Protein AF-A0A9E1QWM6-F1 (afdb_monomer_lite)

Foldseek 3Di:
DQQPAQAAAALVLLLVLCLQLHLQSNLVNLLSQCVSVVVNVVSVVSVVVSVVVVVVLLVCLVPPDPPDDLCCVNHVVSNVVSVVSSVCCPPVGDHPVRQVVDSRYHYHDSVCSVVSSNVNSVVVVVSSVVSSD

Secondary structure (DSSP, 8-state):
----PEEE--HHHHHHHHHHHHHHHHHHHHHHHHHHTT-HHHHHHHHHHHHHHHHHHHHHHHTS-TTS-HHIIIIIHHHHHHHHHHHHHHHHS--HHHHHH-TTEEEPPHHHHHHHHHHHHHHHHHHHHHHH-

Radius of gyration: 15.77 Å; chains: 1; bounding box: 38×26×47 Å

Sequence (133 aa):
MMKACVPIYSPLQIFFGSIFFGPLAMLYFLWKNFQNMQLFTEAKKVLFYGSIFVVVLVTCLKLSPSSISSLIIGLIVPFFYSLAALQISTSMQVTKKDIKANTNWCMQSLWNIIIFGSLFYAPWGFFMLRVIS

Structure (mmCIF, N/CA/C/O backbone):
data_AF-A0A9E1QWM6-F1
#
_entry.id   AF-A0A9E1QWM6-F1
#
loop_
_atom_site.group_PDB
_atom_site.id
_atom_site.type_symbol
_atom_site.label_atom_id
_atom_site.label_alt_id
_atom_site.label_comp_id
_atom_site.label_asym_id
_atom_site.label_entity_id
_atom_site.label_seq_id
_atom_site.pdbx_PDB_ins_code
_atom_site.Cartn_x
_atom_site.Cartn_y
_atom_site.Cartn_z
_atom_site.occupancy
_atom_site.B_iso_or_equiv
_atom_site.auth_seq_id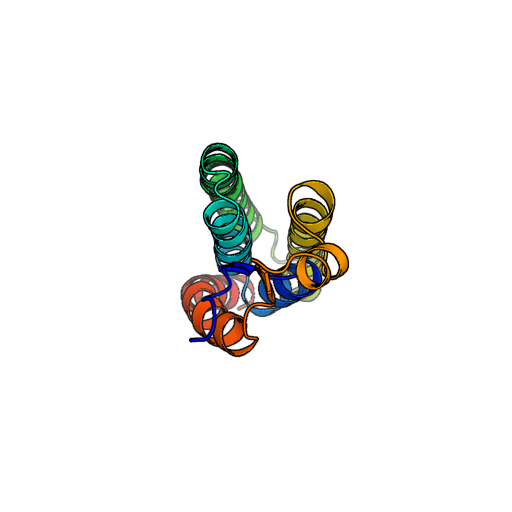
_atom_site.auth_comp_id
_atom_site.auth_asym_id
_atom_site.auth_atom_id
_atom_site.pdbx_PDB_model_num
ATOM 1 N N . MET A 1 1 ? -18.339 -11.237 26.549 1.00 39.06 1 MET A N 1
ATOM 2 C CA . MET A 1 1 ? -18.471 -11.279 25.075 1.00 39.06 1 MET A CA 1
ATOM 3 C C . MET A 1 1 ? -17.576 -10.190 24.501 1.00 39.06 1 MET A C 1
ATOM 5 O O . MET A 1 1 ? -17.831 -9.027 24.781 1.00 39.06 1 MET A O 1
ATOM 9 N N . MET A 1 2 ? -16.483 -10.534 23.810 1.00 47.34 2 MET A N 1
ATOM 10 C CA . MET A 1 2 ? -15.632 -9.517 23.176 1.00 47.34 2 MET A CA 1
ATOM 11 C C . MET A 1 2 ? -16.430 -8.873 22.043 1.00 47.34 2 MET A C 1
ATOM 13 O O . MET A 1 2 ? -16.849 -9.568 21.120 1.00 47.34 2 MET A O 1
ATOM 17 N N . LYS A 1 3 ? -16.681 -7.565 22.129 1.00 49.97 3 LYS A N 1
ATOM 18 C CA . LYS A 1 3 ? -17.262 -6.800 21.023 1.00 49.97 3 LYS A CA 1
ATOM 19 C C . LYS A 1 3 ? -16.297 -6.955 19.844 1.00 49.97 3 LYS A C 1
ATOM 21 O O . LYS A 1 3 ? -15.137 -6.565 19.968 1.00 49.97 3 LYS A O 1
ATOM 26 N N . ALA A 1 4 ? -16.728 -7.599 18.761 1.00 73.62 4 ALA A N 1
ATOM 27 C CA . ALA A 1 4 ? -15.880 -7.790 17.591 1.00 73.62 4 ALA A CA 1
ATOM 28 C C . ALA A 1 4 ? -15.548 -6.408 17.012 1.00 73.62 4 ALA A C 1
ATOM 30 O O . ALA A 1 4 ? -16.411 -5.732 16.456 1.00 73.62 4 ALA A O 1
ATOM 31 N N . CYS A 1 5 ? -14.318 -5.953 17.235 1.00 88.00 5 CYS A N 1
ATOM 32 C CA . CYS A 1 5 ? -13.821 -4.699 16.697 1.00 88.00 5 CYS A CA 1
ATOM 33 C C . CYS A 1 5 ? -13.595 -4.847 15.189 1.00 88.00 5 CYS A C 1
ATOM 35 O O . CYS A 1 5 ? -13.203 -5.909 14.701 1.00 88.00 5 CYS A O 1
ATOM 37 N N . VAL A 1 6 ? -13.836 -3.778 14.436 1.00 93.38 6 VAL A N 1
ATOM 38 C CA . VAL A 1 6 ? -13.580 -3.766 12.998 1.00 93.38 6 VAL A CA 1
ATOM 39 C C . VAL A 1 6 ? -12.072 -3.586 12.773 1.00 93.38 6 VAL A C 1
ATOM 41 O O . VAL A 1 6 ? -11.503 -2.596 13.246 1.00 93.38 6 VAL A O 1
ATOM 44 N N . PRO A 1 7 ? -11.399 -4.514 12.068 1.00 94.44 7 PRO A N 1
ATOM 45 C CA . PRO A 1 7 ? -9.957 -4.445 11.882 1.00 94.44 7 PRO A CA 1
ATOM 46 C C . PRO A 1 7 ? -9.583 -3.388 10.840 1.00 94.44 7 PRO A C 1
ATOM 48 O O . PRO A 1 7 ? -10.112 -3.391 9.734 1.00 94.44 7 PRO A O 1
ATOM 51 N N . ILE A 1 8 ? -8.626 -2.521 11.148 1.00 96.19 8 ILE A N 1
ATOM 52 C CA . ILE A 1 8 ? -8.155 -1.458 10.257 1.00 96.19 8 ILE A CA 1
ATOM 53 C C . ILE A 1 8 ? -6.629 -1.503 10.166 1.00 96.19 8 ILE A C 1
ATOM 55 O O . ILE A 1 8 ? -5.931 -1.607 11.178 1.00 96.19 8 ILE A O 1
ATOM 59 N N . TYR A 1 9 ? -6.094 -1.430 8.951 1.00 96.88 9 TYR A N 1
ATOM 60 C CA . TYR A 1 9 ? -4.662 -1.286 8.729 1.00 96.88 9 TYR A CA 1
ATOM 61 C C . TYR A 1 9 ? -4.235 0.142 9.073 1.00 96.88 9 TYR A C 1
ATOM 63 O O . TYR A 1 9 ? -4.810 1.111 8.585 1.00 96.88 9 TYR A O 1
ATOM 71 N N . SER A 1 10 ? -3.203 0.289 9.899 1.00 96.81 10 SER A N 1
ATOM 72 C CA . SER A 1 10 ? -2.595 1.601 10.138 1.00 96.81 10 SER A CA 1
ATOM 73 C C . SER A 1 10 ? -1.840 2.106 8.896 1.00 96.81 10 SER A C 1
ATOM 75 O O . SER A 1 10 ? -1.393 1.290 8.083 1.00 96.81 10 SER A O 1
ATOM 77 N N . PRO A 1 11 ? -1.575 3.420 8.784 1.00 97.44 11 PRO A N 1
ATOM 78 C CA . PRO A 1 11 ? -0.852 3.967 7.636 1.00 97.44 11 PRO A CA 1
ATOM 79 C C . PRO A 1 11 ? 0.531 3.340 7.417 1.00 97.44 11 PRO A C 1
ATOM 81 O O . PRO A 1 11 ? 0.909 3.041 6.288 1.00 97.44 11 PRO A O 1
ATOM 84 N N . LEU A 1 12 ? 1.263 3.041 8.496 1.00 97.00 12 LEU A N 1
ATOM 85 C CA . LEU A 1 12 ? 2.556 2.356 8.396 1.00 97.00 12 LEU A CA 1
ATOM 86 C C . LEU A 1 12 ? 2.414 0.889 7.966 1.00 97.00 12 LEU A C 1
ATOM 88 O O . LEU A 1 12 ? 3.266 0.386 7.244 1.00 97.00 12 LEU A O 1
ATOM 92 N N . GLN A 1 13 ? 1.340 0.202 8.366 1.00 96.94 13 GLN A N 1
ATOM 93 C CA . GLN A 1 13 ? 1.061 -1.153 7.877 1.00 96.94 13 GLN A CA 1
ATOM 94 C C . GLN A 1 13 ? 0.765 -1.160 6.378 1.00 96.94 13 GLN A C 1
ATOM 96 O O . GLN A 1 13 ? 1.215 -2.066 5.686 1.00 96.94 13 GLN A O 1
ATOM 101 N N . ILE A 1 14 ? 0.055 -0.149 5.874 1.00 97.88 14 ILE A N 1
ATOM 102 C CA . ILE A 1 14 ? -0.188 0.015 4.437 1.00 97.88 14 ILE A CA 1
ATOM 103 C C . ILE A 1 14 ? 1.116 0.343 3.714 1.00 97.88 14 ILE A C 1
ATOM 105 O O . ILE A 1 14 ? 1.411 -0.291 2.707 1.00 97.88 14 ILE A O 1
ATOM 109 N N . PHE A 1 15 ? 1.924 1.265 4.240 1.00 97.88 15 PHE A N 1
ATOM 110 C CA . PHE A 1 15 ? 3.222 1.620 3.663 1.00 97.88 15 PHE A CA 1
ATOM 111 C C . PHE A 1 15 ? 4.149 0.405 3.539 1.00 97.88 15 PHE A C 1
ATOM 113 O O . PHE A 1 15 ? 4.561 0.049 2.437 1.00 97.88 15 PHE A O 1
ATOM 120 N N . PHE A 1 16 ? 4.427 -0.279 4.655 1.00 97.06 16 PHE A N 1
ATOM 121 C CA . PHE A 1 16 ? 5.304 -1.450 4.647 1.00 97.06 16 PHE A CA 1
ATOM 122 C C . PHE A 1 16 ? 4.666 -2.641 3.920 1.00 97.06 16 PHE A C 1
ATOM 124 O O . PHE A 1 16 ? 5.348 -3.390 3.231 1.00 97.06 16 PHE A O 1
ATOM 131 N N . GLY A 1 17 ? 3.347 -2.806 3.994 1.00 96.88 17 GLY A N 1
ATOM 132 C CA . GLY A 1 17 ? 2.651 -3.806 3.193 1.00 96.88 17 GLY A CA 1
ATOM 133 C C . GLY A 1 17 ? 2.841 -3.573 1.690 1.00 96.88 17 GLY A C 1
ATOM 134 O O . GLY A 1 17 ? 3.097 -4.511 0.947 1.00 96.88 17 GLY A O 1
ATOM 135 N N . SER A 1 18 ? 2.778 -2.320 1.244 1.00 97.12 18 SER A N 1
ATOM 136 C CA . SER A 1 18 ? 2.933 -1.949 -0.167 1.00 97.12 18 SER A CA 1
ATOM 137 C C . SER A 1 18 ? 4.373 -2.126 -0.652 1.00 97.12 18 SER A C 1
ATOM 139 O O . SER A 1 18 ? 4.597 -2.660 -1.741 1.00 97.12 18 SER A O 1
ATOM 141 N N . ILE A 1 19 ? 5.359 -1.725 0.158 1.00 95.50 19 ILE A N 1
ATOM 142 C CA . ILE A 1 19 ? 6.766 -1.762 -0.261 1.00 95.5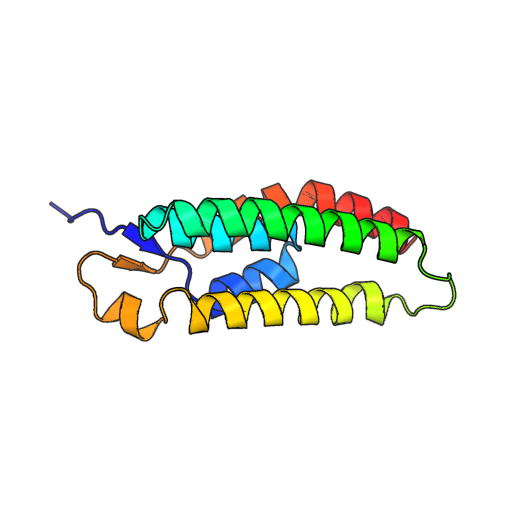0 19 ILE A CA 1
ATOM 143 C C . ILE A 1 19 ? 7.263 -3.199 -0.429 1.00 95.50 19 ILE A C 1
ATOM 145 O O . ILE A 1 19 ? 7.943 -3.495 -1.406 1.00 95.50 19 ILE A O 1
ATOM 149 N N . PHE A 1 20 ? 6.870 -4.105 0.472 1.00 94.81 20 PHE A N 1
ATOM 150 C CA . PHE A 1 20 ? 7.317 -5.498 0.442 1.00 94.81 20 PHE A CA 1
ATOM 151 C C . PHE A 1 20 ? 6.463 -6.391 -0.462 1.00 94.81 20 PHE A C 1
ATOM 153 O O . PHE A 1 20 ? 6.995 -7.322 -1.057 1.00 94.81 20 PHE A O 1
ATOM 160 N N . PHE A 1 21 ? 5.159 -6.118 -0.584 1.00 96.38 21 PHE A N 1
ATOM 161 C CA . PHE A 1 21 ? 4.227 -7.008 -1.288 1.00 96.38 21 PHE A CA 1
ATOM 162 C C . PHE A 1 21 ? 3.649 -6.433 -2.586 1.00 96.38 21 PHE A C 1
ATOM 164 O O . PHE A 1 21 ? 2.805 -7.060 -3.230 1.00 96.38 21 PHE A O 1
ATOM 171 N N . GLY A 1 22 ? 4.140 -5.281 -3.034 1.00 96.00 22 GLY A N 1
ATOM 172 C CA . GLY A 1 22 ? 3.815 -4.750 -4.350 1.00 96.00 22 GLY A CA 1
ATOM 173 C C . GLY A 1 22 ? 2.546 -3.890 -4.396 1.00 96.00 22 GLY A C 1
ATOM 174 O O . GLY A 1 22 ? 1.798 -3.760 -3.420 1.00 96.00 22 GLY A O 1
ATOM 175 N N . PRO A 1 23 ? 2.256 -3.312 -5.572 1.00 97.06 23 PRO A N 1
ATOM 176 C CA . PRO A 1 23 ? 1.151 -2.383 -5.755 1.00 97.06 23 PRO A CA 1
ATOM 177 C C . PRO A 1 23 ? -0.222 -3.076 -5.743 1.00 97.06 23 PRO A C 1
ATOM 179 O O . PRO A 1 23 ? -1.224 -2.433 -5.460 1.00 97.06 23 PRO A O 1
ATOM 182 N N . LEU A 1 24 ? -0.309 -4.389 -5.981 1.00 97.31 24 LEU A N 1
ATOM 183 C CA . LEU A 1 24 ? -1.575 -5.122 -5.833 1.00 97.31 24 LEU A CA 1
ATOM 184 C C . LEU A 1 24 ? -1.970 -5.276 -4.358 1.00 97.31 24 LEU A C 1
ATOM 186 O O . LEU A 1 24 ? -3.129 -5.057 -4.001 1.00 97.31 24 LEU A O 1
ATOM 190 N N . ALA A 1 25 ? -1.000 -5.572 -3.487 1.00 97.50 25 ALA A N 1
ATOM 191 C CA . ALA A 1 25 ? -1.219 -5.600 -2.045 1.00 97.50 25 ALA A CA 1
ATOM 192 C C . ALA A 1 25 ? -1.600 -4.206 -1.516 1.00 97.50 25 ALA A C 1
ATOM 194 O O . ALA A 1 25 ? -2.531 -4.085 -0.720 1.00 97.50 25 ALA A O 1
ATOM 195 N N . MET A 1 26 ? -0.954 -3.150 -2.028 1.00 98.06 26 MET A N 1
ATOM 196 C CA . MET A 1 26 ? -1.318 -1.753 -1.756 1.00 98.06 26 MET A CA 1
ATOM 197 C C . MET A 1 26 ? -2.808 -1.484 -2.010 1.00 98.06 26 MET A C 1
ATOM 199 O O . MET A 1 26 ? -3.498 -0.972 -1.125 1.00 98.06 26 MET A O 1
ATOM 203 N N . LEU A 1 27 ? -3.320 -1.850 -3.194 1.00 97.88 27 LEU A N 1
ATOM 204 C CA . LEU A 1 27 ? -4.736 -1.661 -3.530 1.00 97.88 27 LEU A CA 1
ATOM 205 C C . LEU A 1 27 ? -5.650 -2.418 -2.581 1.00 97.88 27 LEU A C 1
ATOM 207 O O . LEU A 1 27 ? -6.633 -1.849 -2.110 1.00 97.88 27 LEU A O 1
ATOM 211 N N . TYR A 1 28 ? -5.313 -3.670 -2.271 1.00 98.00 28 TYR A N 1
ATOM 212 C CA . TYR A 1 28 ? -6.087 -4.474 -1.336 1.00 98.00 28 TYR A CA 1
ATOM 213 C C . TYR A 1 28 ? -6.151 -3.829 0.054 1.00 98.00 28 TYR A C 1
ATOM 215 O O . TYR A 1 28 ? -7.244 -3.697 0.604 1.00 98.00 28 TYR A O 1
ATOM 223 N N . PHE A 1 29 ? -5.024 -3.384 0.619 1.00 98.00 29 PHE A N 1
ATOM 224 C CA . PHE A 1 29 ? -5.014 -2.791 1.959 1.00 98.00 29 PHE A CA 1
ATOM 225 C C . PHE A 1 29 ? -5.780 -1.463 2.010 1.00 98.00 29 PHE A C 1
ATOM 227 O O . PHE A 1 29 ? -6.578 -1.252 2.926 1.00 98.00 29 PHE A O 1
ATOM 234 N N . LEU A 1 30 ? -5.603 -0.598 1.003 1.00 98.19 30 LEU A N 1
ATOM 235 C CA . LEU A 1 30 ? -6.349 0.658 0.897 1.00 98.19 30 LEU A CA 1
ATOM 236 C C . LEU A 1 30 ? -7.853 0.404 0.742 1.00 98.19 30 LEU A C 1
ATOM 238 O O . LEU A 1 30 ? -8.653 0.972 1.487 1.00 98.19 30 LEU A O 1
ATOM 242 N N . TRP A 1 31 ? -8.242 -0.481 -0.179 1.00 98.38 31 TRP A N 1
ATOM 243 C CA . TRP A 1 31 ? -9.636 -0.867 -0.392 1.00 98.38 31 TRP A CA 1
ATOM 244 C C . TRP A 1 31 ? -10.256 -1.454 0.876 1.00 98.38 31 TRP A C 1
ATOM 246 O O . TRP A 1 31 ? -11.355 -1.055 1.264 1.00 98.38 31 TRP A O 1
ATOM 256 N N . LYS A 1 32 ? -9.549 -2.367 1.551 1.00 97.56 32 LYS A N 1
ATOM 257 C CA . LYS A 1 32 ? -10.058 -3.051 2.740 1.00 97.56 32 LYS A CA 1
ATOM 258 C C . LYS A 1 32 ? -10.308 -2.077 3.887 1.00 97.56 32 LYS A C 1
ATOM 260 O O . LYS A 1 32 ? -11.313 -2.219 4.579 1.00 97.56 32 LYS A O 1
ATOM 265 N N . ASN A 1 33 ? -9.456 -1.066 4.047 1.00 97.44 33 ASN A N 1
ATOM 266 C CA . ASN A 1 33 ? -9.695 0.015 4.999 1.00 97.44 33 ASN A CA 1
ATOM 267 C C . ASN A 1 33 ? -10.969 0.796 4.671 1.00 97.44 33 ASN A C 1
ATOM 269 O O . ASN A 1 33 ? -11.835 0.904 5.533 1.00 97.44 33 ASN A O 1
ATOM 273 N N . PHE A 1 34 ? -11.139 1.272 3.433 1.00 97.69 34 PHE A N 1
ATOM 274 C CA . PHE A 1 34 ? -12.356 2.000 3.049 1.00 97.69 34 PHE A CA 1
ATOM 275 C C . PHE A 1 34 ? -13.626 1.153 3.210 1.00 97.69 34 PHE A C 1
ATOM 277 O O . PHE A 1 34 ? -14.638 1.658 3.691 1.00 97.69 34 PHE A O 1
ATOM 284 N N . GLN A 1 35 ? -13.569 -0.142 2.884 1.00 97.25 35 GLN A N 1
ATOM 285 C CA . GLN A 1 35 ? -14.666 -1.086 3.128 1.00 97.25 35 GLN A CA 1
ATOM 286 C C . GLN A 1 35 ? -15.018 -1.188 4.612 1.00 97.25 35 GLN A C 1
ATOM 288 O O . GLN A 1 35 ? -16.182 -1.088 4.991 1.00 97.25 35 GLN A O 1
ATOM 293 N N . ASN A 1 36 ? -14.009 -1.359 5.460 1.00 95.62 36 ASN A N 1
ATOM 294 C CA . ASN A 1 36 ? -14.192 -1.510 6.897 1.00 95.62 36 ASN A CA 1
ATOM 295 C C . ASN A 1 36 ? -14.632 -0.193 7.571 1.00 95.62 36 ASN A C 1
ATOM 297 O O . ASN A 1 36 ? -15.315 -0.220 8.590 1.00 95.62 36 ASN A O 1
ATOM 301 N N . MET A 1 37 ? -14.315 0.954 6.967 1.00 94.50 37 MET A N 1
ATOM 302 C CA . MET A 1 37 ? -14.842 2.274 7.335 1.00 94.50 37 MET A CA 1
ATOM 303 C C . MET A 1 37 ? -16.243 2.554 6.759 1.00 94.50 37 MET A C 1
ATOM 305 O O . MET A 1 37 ? -16.773 3.638 6.976 1.00 94.50 37 MET A O 1
ATOM 309 N N . GLN A 1 38 ? -16.837 1.610 6.017 1.00 95.69 38 GLN A N 1
ATOM 310 C CA . GLN A 1 38 ? -18.122 1.758 5.316 1.00 95.69 38 GLN A CA 1
ATOM 311 C C . GLN A 1 38 ? -18.150 2.899 4.278 1.00 95.69 38 GLN A C 1
ATOM 313 O O . GLN A 1 38 ? -19.208 3.362 3.856 1.00 95.69 38 GLN A O 1
ATOM 318 N N . LEU A 1 39 ? -16.979 3.322 3.794 1.00 96.81 39 LEU A N 1
ATOM 319 C CA . LEU A 1 39 ? -16.811 4.324 2.741 1.00 96.81 39 LEU A CA 1
ATOM 320 C C . LEU A 1 39 ? -16.765 3.646 1.365 1.00 96.81 39 LEU A C 1
ATOM 322 O O . LEU A 1 39 ? -15.750 3.643 0.666 1.00 96.81 39 LEU A O 1
ATOM 326 N N . PHE A 1 40 ? -17.881 3.034 0.968 1.00 96.88 40 PHE A N 1
ATOM 327 C CA . PHE A 1 40 ? -17.943 2.165 -0.214 1.00 96.88 40 PHE A CA 1
ATOM 328 C C . PHE A 1 40 ? -17.649 2.882 -1.538 1.00 96.88 40 PHE A C 1
ATOM 330 O O . PHE A 1 40 ? -17.073 2.281 -2.447 1.00 96.88 40 PHE A O 1
ATOM 337 N N . THR A 1 41 ? -18.014 4.160 -1.657 1.00 97.44 41 THR A N 1
ATOM 338 C CA . THR A 1 41 ? -17.711 4.974 -2.844 1.00 97.44 41 THR A CA 1
ATOM 339 C C . THR A 1 41 ? -16.205 5.158 -3.015 1.00 97.44 41 THR A C 1
ATOM 341 O O . THR A 1 41 ? -15.675 4.920 -4.099 1.00 97.44 41 THR A O 1
ATOM 344 N N . GLU A 1 42 ? -15.497 5.492 -1.935 1.00 97.31 42 GLU A N 1
ATOM 345 C CA . GLU A 1 42 ? -14.038 5.643 -1.950 1.00 97.31 42 GLU A CA 1
ATOM 346 C C . GLU A 1 42 ? -13.337 4.297 -2.160 1.00 97.31 42 GLU A C 1
ATOM 348 O O . GLU A 1 42 ? -12.376 4.208 -2.924 1.00 97.31 42 GLU A O 1
ATOM 353 N N . ALA A 1 43 ? -13.882 3.212 -1.598 1.00 97.50 43 ALA A N 1
ATOM 354 C CA . ALA A 1 43 ? -13.384 1.863 -1.855 1.00 97.50 43 ALA A CA 1
ATOM 355 C C . ALA A 1 43 ? -13.422 1.508 -3.356 1.00 97.50 43 ALA A C 1
ATOM 357 O O . ALA A 1 43 ? -12.460 0.947 -3.882 1.00 97.50 43 ALA A O 1
ATOM 358 N N . LYS A 1 44 ? -14.507 1.857 -4.064 1.00 97.69 44 LYS A N 1
ATOM 359 C CA . LYS A 1 44 ? -14.615 1.656 -5.521 1.00 97.69 44 LYS A CA 1
ATOM 360 C C . LYS A 1 44 ? -13.625 2.529 -6.291 1.00 97.69 44 LYS A C 1
ATOM 362 O O . LYS A 1 44 ? -12.990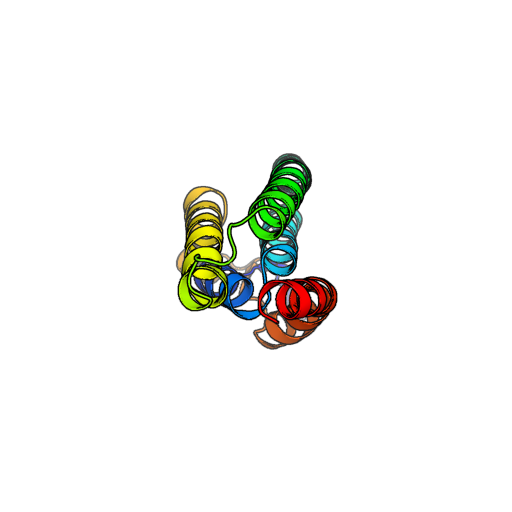 2.033 -7.218 1.00 97.69 44 LYS A O 1
ATOM 367 N N . LYS A 1 45 ? -13.463 3.797 -5.897 1.00 97.25 45 LYS A N 1
ATOM 368 C CA . LYS A 1 45 ? -12.498 4.718 -6.520 1.00 97.25 45 LYS A CA 1
ATOM 369 C C . LYS A 1 45 ? -11.067 4.198 -6.405 1.00 97.25 45 LYS A C 1
ATOM 371 O O . LYS A 1 45 ? -10.364 4.176 -7.409 1.00 97.25 45 LYS A O 1
ATOM 376 N N . VAL A 1 46 ? -10.654 3.723 -5.227 1.00 97.12 46 VAL A N 1
ATOM 377 C CA . VAL A 1 46 ? -9.315 3.139 -5.031 1.00 97.12 46 VAL A CA 1
ATOM 378 C C . VAL A 1 46 ? -9.090 1.943 -5.942 1.00 97.12 46 VAL A C 1
ATOM 380 O O . VAL A 1 46 ? -8.036 1.857 -6.561 1.00 97.12 46 VAL A O 1
ATOM 383 N N . LEU A 1 47 ? -10.063 1.037 -6.065 1.00 97.12 47 LEU A N 1
ATOM 384 C CA . LEU A 1 47 ? -9.923 -0.091 -6.985 1.00 97.12 47 LEU A CA 1
ATOM 385 C C . LEU A 1 47 ? -9.844 0.374 -8.439 1.00 97.12 47 LEU A C 1
ATOM 387 O O . LEU A 1 47 ? -8.993 -0.114 -9.175 1.00 97.12 47 LEU A O 1
ATOM 391 N N . PHE A 1 48 ? -10.685 1.320 -8.853 1.00 97.62 48 PHE A N 1
ATOM 392 C CA . PHE A 1 48 ? -10.723 1.794 -10.235 1.00 97.62 48 PHE A CA 1
ATOM 393 C C . PHE A 1 48 ? -9.445 2.551 -10.624 1.00 97.62 48 PHE A C 1
ATOM 395 O O . PHE A 1 48 ? -8.700 2.103 -11.496 1.00 97.62 48 PHE A O 1
ATOM 402 N N . TYR A 1 49 ? -9.143 3.656 -9.938 1.00 96.94 49 TYR A N 1
ATOM 403 C CA . TYR A 1 49 ? -7.952 4.465 -10.217 1.00 96.94 49 TYR A CA 1
ATOM 404 C C . TYR A 1 49 ? -6.665 3.706 -9.918 1.00 96.94 49 TYR A C 1
ATOM 406 O O . TYR A 1 49 ? -5.688 3.818 -10.653 1.00 96.94 49 TYR A O 1
ATOM 414 N N . GLY A 1 50 ? -6.676 2.889 -8.870 1.00 96.62 50 GLY A N 1
ATOM 415 C CA . GLY A 1 50 ? -5.559 2.035 -8.519 1.00 96.62 50 GLY A CA 1
ATOM 416 C C . GLY A 1 50 ? -5.254 0.975 -9.571 1.00 96.62 50 GLY A C 1
ATOM 417 O O . GLY A 1 50 ? -4.091 0.765 -9.899 1.00 96.62 50 GLY A O 1
ATOM 418 N N . SER A 1 51 ? -6.276 0.339 -10.151 1.00 97.00 51 SER A N 1
ATOM 419 C CA . SER A 1 51 ? -6.072 -0.634 -11.233 1.00 97.00 51 SER A CA 1
ATOM 420 C C . SER A 1 51 ? -5.505 0.034 -12.483 1.00 97.00 51 SER A C 1
ATOM 422 O O . SER A 1 51 ? -4.562 -0.487 -13.073 1.00 97.00 51 SER A O 1
ATOM 424 N N . ILE A 1 52 ? -6.016 1.218 -12.849 1.00 98.12 52 ILE A N 1
ATOM 425 C CA . ILE A 1 52 ? -5.457 2.026 -13.945 1.00 98.12 52 ILE A CA 1
ATOM 426 C C . ILE A 1 52 ? -3.986 2.347 -13.666 1.00 98.12 52 ILE A C 1
ATOM 428 O O . ILE A 1 52 ? -3.137 2.120 -14.525 1.00 98.12 52 ILE A O 1
ATOM 432 N N . PHE A 1 53 ? -3.668 2.803 -12.452 1.00 97.38 53 PHE A N 1
ATOM 433 C CA . PHE A 1 53 ? -2.295 3.062 -12.028 1.00 97.38 53 PHE A CA 1
ATOM 434 C C . PHE A 1 53 ? -1.398 1.824 -12.175 1.00 97.38 53 PHE A C 1
ATOM 436 O O . PHE A 1 53 ? -0.313 1.936 -12.736 1.00 97.38 53 PHE A O 1
ATOM 443 N N . VAL A 1 54 ? -1.844 0.643 -11.733 1.00 96.75 54 VAL A N 1
ATOM 444 C CA . VAL A 1 54 ? -1.067 -0.603 -11.856 1.00 96.75 54 VAL A CA 1
ATOM 445 C C . VAL A 1 54 ? -0.815 -0.965 -13.320 1.00 96.75 54 VAL A C 1
ATOM 447 O O . VAL A 1 54 ? 0.305 -1.333 -13.666 1.00 96.75 54 VAL A O 1
ATOM 450 N N . VAL A 1 55 ? -1.815 -0.832 -14.196 1.00 96.69 55 VAL A N 1
ATOM 451 C CA . VAL A 1 55 ? -1.659 -1.099 -15.637 1.00 96.69 55 VAL A CA 1
ATOM 452 C C . VAL A 1 55 ? -0.652 -0.138 -16.269 1.00 96.69 55 VAL A C 1
ATOM 454 O O . VAL A 1 55 ? 0.236 -0.575 -17.007 1.00 96.69 55 VAL A O 1
ATOM 457 N N . VAL A 1 56 ? -0.749 1.155 -15.952 1.00 97.38 56 VAL A N 1
ATOM 458 C CA . VAL A 1 56 ? 0.205 2.170 -16.420 1.00 97.38 56 VAL A CA 1
ATOM 459 C C . VAL A 1 56 ? 1.606 1.856 -15.902 1.00 97.38 56 VAL A C 1
ATOM 461 O O . VAL A 1 56 ? 2.543 1.817 -16.690 1.00 97.38 56 VAL A O 1
ATOM 464 N N . LEU A 1 57 ? 1.749 1.545 -14.612 1.00 95.38 57 LEU A N 1
ATOM 465 C CA . LEU A 1 57 ? 3.025 1.191 -13.994 1.00 95.38 57 LEU A CA 1
ATOM 466 C C . LEU A 1 57 ? 3.678 -0.011 -14.687 1.00 95.38 57 LEU A C 1
ATOM 468 O O . LEU A 1 57 ? 4.840 0.061 -15.075 1.00 95.38 57 LEU A O 1
ATOM 472 N N . VAL A 1 58 ? 2.929 -1.096 -14.888 1.00 94.38 58 VAL A N 1
ATOM 473 C CA . VAL A 1 58 ? 3.405 -2.298 -15.591 1.00 94.38 58 VAL A CA 1
ATOM 474 C C . VAL A 1 58 ? 3.839 -1.968 -17.019 1.00 94.38 58 VAL A C 1
ATOM 476 O O . VAL A 1 58 ? 4.878 -2.447 -17.472 1.00 94.38 58 VAL A O 1
ATOM 479 N N . THR A 1 59 ? 3.070 -1.138 -17.724 1.00 94.75 59 THR A N 1
ATOM 480 C CA . THR A 1 59 ? 3.386 -0.716 -19.095 1.00 94.75 59 THR A CA 1
ATOM 481 C C . THR A 1 59 ? 4.672 0.107 -19.132 1.00 94.75 59 THR A C 1
ATOM 483 O O . THR A 1 59 ? 5.566 -0.200 -19.918 1.00 94.75 59 THR A O 1
ATOM 486 N N . CYS A 1 60 ? 4.813 1.084 -18.234 1.00 93.50 60 CYS A N 1
ATOM 487 C CA . CYS A 1 60 ? 6.022 1.893 -18.101 1.00 93.50 60 CYS A CA 1
ATOM 488 C C . CYS A 1 60 ? 7.252 1.037 -17.790 1.00 93.50 60 CYS A C 1
ATOM 490 O O . CYS A 1 60 ? 8.300 1.257 -18.382 1.00 93.50 60 CYS A O 1
ATOM 492 N N . LEU A 1 61 ? 7.127 0.042 -16.906 1.00 92.06 61 LEU A N 1
ATOM 493 C CA . LEU A 1 61 ? 8.229 -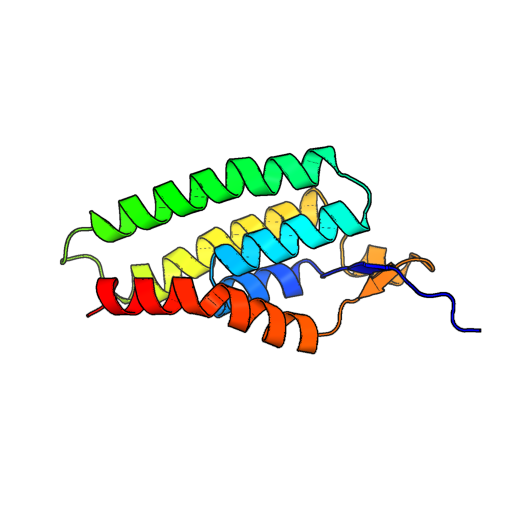0.859 -16.562 1.00 92.06 61 LEU A CA 1
ATOM 494 C C . LEU A 1 61 ? 8.636 -1.758 -17.740 1.00 92.06 61 LEU A C 1
ATOM 496 O O . LEU A 1 61 ? 9.825 -1.936 -17.983 1.00 92.06 61 LEU A O 1
ATOM 500 N N . LYS A 1 62 ? 7.679 -2.277 -18.519 1.00 91.25 62 LYS A N 1
ATOM 501 C CA . LYS A 1 62 ? 7.979 -3.084 -19.718 1.00 91.25 62 LYS A CA 1
ATOM 502 C C . LYS A 1 62 ? 8.642 -2.293 -20.842 1.00 91.25 62 LYS A C 1
ATOM 504 O O . LYS A 1 62 ? 9.444 -2.851 -21.578 1.00 91.25 62 LYS A O 1
ATOM 509 N N . LEU A 1 63 ? 8.261 -1.029 -21.004 1.00 91.69 63 LEU A N 1
ATOM 510 C CA . LEU A 1 63 ? 8.815 -0.134 -22.024 1.00 91.69 63 LEU A CA 1
ATOM 511 C C . LEU A 1 63 ? 10.062 0.610 -21.533 1.00 91.69 63 LEU A C 1
ATOM 513 O O . LEU A 1 63 ? 10.613 1.440 -22.256 1.00 91.69 63 LEU A O 1
ATOM 517 N N . SER A 1 64 ? 10.482 0.348 -20.295 1.00 88.88 64 SER A N 1
ATOM 518 C CA . SER A 1 64 ? 11.622 1.012 -19.690 1.00 88.88 64 SER A CA 1
ATOM 519 C C . SER A 1 64 ? 12.915 0.597 -20.417 1.00 88.88 64 SER A C 1
ATOM 521 O O . SER A 1 64 ? 13.093 -0.587 -20.714 1.00 88.88 64 SER A O 1
ATOM 523 N N . PRO A 1 65 ? 13.807 1.543 -20.767 1.00 86.56 65 PRO A N 1
ATOM 524 C CA . PRO A 1 65 ? 15.075 1.210 -21.405 1.00 86.56 65 PRO A CA 1
ATOM 525 C C . PRO A 1 65 ? 15.923 0.283 -20.531 1.00 86.56 65 PRO A C 1
ATOM 527 O O . PRO A 1 65 ? 15.995 0.467 -19.316 1.00 86.56 65 PRO A O 1
ATOM 530 N N . SER A 1 66 ? 16.662 -0.635 -21.156 1.00 83.12 66 SER A N 1
ATOM 531 C CA . SER A 1 66 ? 17.576 -1.558 -20.462 1.00 83.12 66 SER A CA 1
ATOM 532 C C . SER A 1 66 ? 18.726 -0.865 -19.716 1.00 83.12 66 SER A C 1
ATOM 534 O O . SER A 1 66 ? 19.406 -1.495 -18.913 1.00 83.12 66 SER A O 1
ATOM 536 N N . SER A 1 67 ? 18.949 0.431 -19.954 1.00 86.56 67 SER A N 1
ATOM 537 C CA . SER A 1 67 ? 19.924 1.251 -19.229 1.00 86.56 67 SER A CA 1
ATOM 538 C C . SER A 1 67 ? 19.451 1.693 -17.841 1.00 86.56 67 SER A C 1
ATOM 540 O O . SER A 1 67 ? 20.256 2.205 -17.059 1.00 86.56 67 SER A O 1
ATOM 542 N N . ILE A 1 68 ? 18.165 1.528 -17.513 1.00 88.38 68 ILE A N 1
ATOM 543 C CA . ILE A 1 68 ? 17.648 1.873 -16.189 1.00 88.38 68 ILE A CA 1
ATOM 544 C C . ILE A 1 68 ? 18.174 0.876 -15.158 1.00 88.38 68 ILE A C 1
ATOM 546 O O . ILE A 1 68 ? 18.045 -0.336 -15.299 1.00 88.38 68 ILE A O 1
ATOM 550 N N . SER A 1 69 ? 18.744 1.411 -14.077 1.00 88.19 69 SER A N 1
ATOM 551 C CA . SER A 1 69 ? 19.261 0.605 -12.975 1.00 88.19 69 SER A CA 1
ATOM 552 C C . SER A 1 69 ? 18.161 -0.251 -12.343 1.00 88.19 69 SER A C 1
ATOM 554 O O . SER A 1 69 ? 17.092 0.251 -11.980 1.00 88.19 69 SER A O 1
ATOM 556 N N . SER A 1 70 ? 18.466 -1.528 -12.107 1.00 87.19 70 SER A N 1
ATOM 557 C CA . SER A 1 70 ? 17.599 -2.456 -11.373 1.00 87.19 70 SER A CA 1
ATOM 558 C C . SER A 1 70 ? 17.261 -1.957 -9.963 1.00 87.19 70 SER A C 1
ATOM 560 O O . SER A 1 70 ? 16.196 -2.280 -9.442 1.00 87.19 70 SER A O 1
ATOM 562 N N . LEU A 1 71 ? 18.100 -1.098 -9.370 1.00 88.31 71 LEU A N 1
ATOM 563 C CA . LEU A 1 71 ? 17.820 -0.422 -8.101 1.00 88.31 71 LEU A CA 1
ATOM 564 C C . LEU A 1 71 ? 16.617 0.525 -8.225 1.00 88.31 71 LEU A C 1
ATOM 566 O O . LEU A 1 71 ? 15.759 0.558 -7.343 1.00 88.31 71 LEU A O 1
ATOM 570 N N . ILE A 1 72 ? 16.501 1.262 -9.334 1.00 89.75 72 ILE A N 1
ATOM 571 C CA . ILE A 1 72 ? 15.374 2.178 -9.560 1.00 89.75 72 ILE A CA 1
ATOM 572 C C . ILE A 1 72 ? 14.067 1.382 -9.630 1.00 89.75 72 ILE A C 1
ATOM 574 O O . ILE A 1 72 ? 13.099 1.711 -8.945 1.00 89.75 72 ILE A O 1
ATOM 578 N N . ILE A 1 73 ? 14.061 0.297 -10.401 1.00 89.44 73 ILE A N 1
ATOM 579 C CA . ILE A 1 73 ? 12.885 -0.555 -10.599 1.00 89.44 73 ILE A CA 1
ATOM 580 C C . ILE A 1 73 ? 12.535 -1.336 -9.321 1.00 89.44 73 ILE A C 1
ATOM 582 O O . ILE A 1 73 ? 11.368 -1.410 -8.943 1.00 89.44 73 ILE A O 1
ATOM 586 N N . GLY A 1 74 ? 13.532 -1.899 -8.639 1.00 88.44 74 GLY A N 1
ATOM 587 C CA . GLY A 1 74 ? 13.346 -2.790 -7.492 1.00 88.44 74 GLY A CA 1
ATOM 588 C C . GLY A 1 74 ? 13.165 -2.096 -6.141 1.00 88.44 74 GLY A C 1
ATOM 589 O O . GLY A 1 74 ? 12.639 -2.715 -5.221 1.00 88.44 74 GLY A O 1
ATOM 590 N N . LEU A 1 75 ? 13.572 -0.830 -6.002 1.00 90.31 75 LEU A N 1
ATOM 591 C CA . LEU A 1 75 ? 13.508 -0.103 -4.729 1.00 90.31 75 LEU A CA 1
ATOM 592 C C . LEU A 1 75 ? 12.807 1.248 -4.855 1.00 90.31 75 LEU A C 1
ATOM 594 O O . LEU A 1 75 ? 11.870 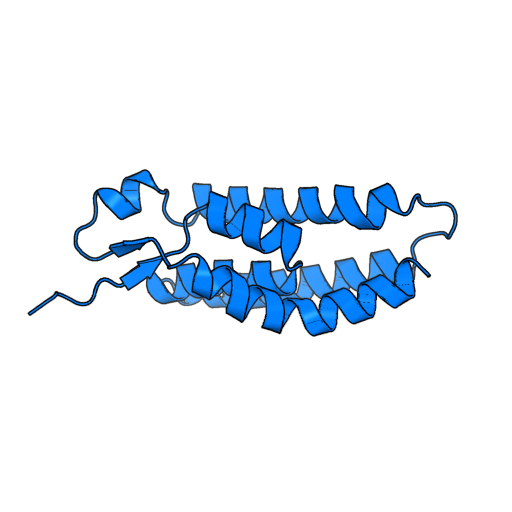1.523 -4.108 1.00 90.31 75 LEU A O 1
ATOM 598 N N . ILE A 1 76 ? 13.243 2.091 -5.793 1.00 93.38 76 ILE A N 1
ATOM 599 C CA . ILE A 1 76 ? 12.757 3.475 -5.885 1.00 93.38 76 ILE A CA 1
ATOM 600 C C . ILE A 1 76 ? 11.285 3.512 -6.298 1.00 93.38 76 ILE A C 1
ATOM 602 O O . ILE A 1 76 ? 10.478 4.183 -5.655 1.00 93.38 76 ILE A O 1
ATOM 606 N N . VAL A 1 77 ? 10.909 2.746 -7.322 1.00 93.81 77 VAL A N 1
ATOM 607 C CA . VAL A 1 77 ? 9.514 2.627 -7.764 1.00 93.81 77 VAL A CA 1
ATOM 608 C C . VAL A 1 77 ? 8.615 2.092 -6.630 1.00 93.81 77 VAL A C 1
ATOM 610 O O . VAL A 1 77 ? 7.624 2.762 -6.314 1.00 93.81 77 VAL A O 1
ATOM 613 N N . PRO A 1 78 ? 8.966 0.978 -5.946 1.00 95.00 78 PRO A N 1
ATOM 614 C CA . PRO A 1 78 ? 8.278 0.523 -4.741 1.00 95.00 78 PRO A CA 1
ATOM 615 C C . PRO A 1 78 ? 8.115 1.547 -3.641 1.00 95.00 78 PRO A C 1
ATOM 617 O O . PRO A 1 78 ? 7.027 1.693 -3.078 1.00 95.00 78 PRO A O 1
ATOM 620 N N . PHE A 1 79 ? 9.178 2.285 -3.356 1.00 96.56 79 PHE A N 1
ATOM 621 C CA . PHE A 1 79 ? 9.162 3.317 -2.341 1.00 96.56 79 PHE A CA 1
ATOM 622 C C . PHE A 1 79 ? 8.146 4.420 -2.667 1.00 96.56 79 PHE A C 1
ATOM 624 O O . PHE A 1 79 ? 7.332 4.768 -1.811 1.00 96.56 79 PHE A O 1
ATOM 631 N N . PHE A 1 80 ? 8.118 4.921 -3.907 1.00 96.81 80 PHE A N 1
ATOM 632 C CA . PHE A 1 80 ? 7.228 6.022 -4.287 1.00 9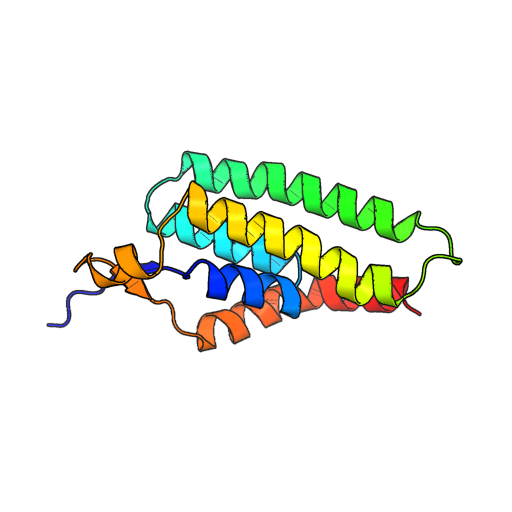6.81 80 PHE A CA 1
ATOM 633 C C . PHE A 1 80 ? 5.747 5.651 -4.280 1.00 96.81 80 PHE A C 1
ATOM 635 O O . PHE A 1 80 ? 4.943 6.403 -3.725 1.00 96.81 80 PHE A O 1
ATOM 642 N N . TYR A 1 81 ? 5.357 4.500 -4.840 1.00 96.62 81 TYR A N 1
ATOM 643 C CA . TYR A 1 81 ? 3.944 4.118 -4.764 1.00 96.62 81 TYR A CA 1
ATOM 644 C C . TYR A 1 81 ? 3.535 3.805 -3.315 1.00 96.62 81 TYR A C 1
ATOM 646 O O . TYR A 1 81 ? 2.402 4.075 -2.919 1.00 96.62 81 TYR A O 1
ATOM 654 N N . SER A 1 82 ? 4.460 3.307 -2.486 1.00 97.88 82 SER A N 1
ATOM 655 C CA . SER A 1 82 ? 4.194 3.066 -1.064 1.00 97.88 82 SER A CA 1
ATOM 656 C C . SER A 1 82 ? 4.017 4.374 -0.300 1.00 97.88 82 SER A C 1
ATOM 658 O O . SER A 1 82 ? 3.128 4.467 0.544 1.00 97.88 82 SER A O 1
ATOM 660 N N . LEU A 1 83 ? 4.799 5.411 -0.621 1.00 97.75 83 LEU A N 1
ATOM 661 C CA . LEU A 1 83 ? 4.595 6.762 -0.095 1.00 97.75 83 LEU A CA 1
ATOM 662 C C . LEU A 1 83 ? 3.230 7.330 -0.491 1.00 97.75 83 LEU A C 1
ATOM 664 O O . LEU A 1 83 ? 2.554 7.916 0.353 1.00 97.75 83 LEU A O 1
ATOM 668 N N . ALA A 1 84 ? 2.788 7.120 -1.733 1.00 97.00 84 ALA A N 1
ATOM 669 C CA . ALA A 1 84 ? 1.442 7.510 -2.145 1.00 97.00 84 ALA A CA 1
ATOM 670 C C . ALA A 1 84 ? 0.372 6.781 -1.311 1.00 97.00 84 ALA A C 1
ATOM 672 O O . ALA A 1 84 ? -0.569 7.408 -0.828 1.00 97.00 84 ALA A O 1
ATOM 673 N N . ALA A 1 85 ? 0.548 5.482 -1.057 1.00 97.56 85 ALA A N 1
ATOM 674 C CA . ALA A 1 85 ? -0.347 4.710 -0.197 1.00 97.56 85 ALA A CA 1
ATOM 675 C C . ALA A 1 85 ? -0.365 5.219 1.252 1.00 97.56 85 ALA A C 1
ATOM 677 O O . ALA A 1 85 ? -1.433 5.318 1.861 1.00 97.56 85 ALA A O 1
ATOM 678 N N . LEU A 1 86 ? 0.805 5.578 1.793 1.00 97.75 86 LEU A N 1
ATOM 679 C CA . LEU A 1 86 ? 0.931 6.200 3.109 1.00 97.75 86 LEU A CA 1
ATOM 680 C C . LEU A 1 86 ? 0.147 7.509 3.157 1.00 97.75 86 LEU A C 1
ATOM 682 O O . LEU A 1 86 ? -0.655 7.684 4.068 1.00 97.75 86 LEU A O 1
ATOM 686 N N . GLN A 1 87 ? 0.334 8.381 2.164 1.00 97.06 87 GLN A N 1
ATOM 687 C CA . GLN A 1 87 ? -0.352 9.667 2.079 1.00 97.06 87 GLN A CA 1
ATOM 688 C C . GLN A 1 87 ? -1.872 9.502 1.973 1.00 97.06 87 GLN A C 1
ATOM 690 O O . GLN A 1 87 ? -2.616 10.213 2.646 1.00 97.06 87 GLN A O 1
ATOM 695 N N . ILE A 1 88 ? -2.358 8.558 1.162 1.00 96.69 88 ILE A N 1
ATOM 696 C CA . ILE A 1 88 ? -3.797 8.268 1.056 1.00 96.69 88 ILE A CA 1
ATOM 697 C C . ILE A 1 88 ? -4.331 7.779 2.404 1.00 96.69 88 ILE A C 1
ATOM 699 O O . ILE A 1 88 ? -5.370 8.241 2.869 1.00 96.69 88 ILE A O 1
ATOM 703 N N . SER A 1 89 ? -3.615 6.869 3.063 1.00 96.81 89 SER A N 1
ATOM 704 C CA . SER A 1 89 ? -4.042 6.327 4.350 1.00 96.81 89 SER A CA 1
ATOM 705 C C . SER A 1 89 ? -4.046 7.377 5.468 1.00 96.81 89 SER A C 1
ATOM 707 O O . SER A 1 89 ? -4.960 7.396 6.288 1.00 96.81 89 SER A O 1
ATOM 709 N N . THR A 1 90 ? -3.071 8.287 5.502 1.00 95.88 90 THR A N 1
ATOM 710 C CA . THR A 1 90 ? -3.018 9.349 6.520 1.00 95.88 90 THR A CA 1
ATOM 711 C C . THR A 1 90 ? -4.043 10.454 6.293 1.00 95.88 90 THR A C 1
ATOM 713 O O . THR A 1 90 ? -4.551 10.993 7.271 1.00 95.88 90 THR A O 1
ATOM 716 N N . SER A 1 91 ? -4.336 10.806 5.038 1.00 94.75 91 SER A N 1
ATOM 717 C CA . SER A 1 91 ? -5.207 11.944 4.701 1.00 94.75 91 SER A CA 1
ATOM 718 C C . SER A 1 91 ? -6.676 11.577 4.499 1.00 94.75 91 SER A C 1
ATOM 720 O O . SER A 1 91 ? -7.547 12.392 4.787 1.00 94.75 91 SER A O 1
ATOM 722 N N . MET A 1 92 ? -6.963 10.369 4.005 1.00 94.56 92 MET A N 1
ATOM 723 C CA . MET A 1 92 ? -8.317 9.955 3.618 1.00 94.56 92 MET A CA 1
ATOM 724 C C . MET A 1 92 ? -8.874 8.805 4.462 1.00 94.56 92 MET A C 1
ATOM 726 O O . MET A 1 92 ? -10.041 8.451 4.301 1.00 94.56 92 MET A O 1
ATOM 730 N N . GLN A 1 93 ? -8.058 8.181 5.318 1.00 94.94 93 GLN A N 1
ATOM 731 C CA . GLN A 1 93 ? -8.486 7.067 6.167 1.00 94.94 93 GLN A CA 1
ATOM 732 C C . GLN A 1 93 ? -8.340 7.428 7.649 1.00 94.94 93 GLN A C 1
ATOM 734 O O . GLN A 1 93 ? -8.832 8.466 8.078 1.00 94.94 93 GLN A O 1
ATOM 739 N N . VAL A 1 94 ? -7.722 6.559 8.452 1.00 91.12 94 VAL A N 1
ATOM 740 C CA . VAL A 1 94 ? -7.577 6.748 9.897 1.00 91.12 94 VAL A CA 1
ATOM 741 C C . VAL A 1 94 ? -6.135 6.549 10.318 1.00 91.12 94 VAL A C 1
ATOM 743 O O . VAL A 1 94 ? -5.423 5.666 9.831 1.00 91.12 94 VAL A O 1
ATOM 746 N N . THR A 1 95 ? -5.693 7.360 11.271 1.00 91.69 95 THR A N 1
ATOM 747 C CA . THR A 1 95 ? -4.353 7.237 11.828 1.00 91.69 95 THR A CA 1
ATOM 748 C C . THR A 1 95 ? -4.306 6.157 12.906 1.00 91.69 95 THR A C 1
ATOM 750 O O . THR A 1 95 ? -5.312 5.738 13.480 1.00 91.69 95 THR A O 1
ATOM 753 N N . LYS A 1 96 ? -3.091 5.731 13.270 1.00 87.62 96 LYS A N 1
ATOM 754 C CA . LYS A 1 96 ? -2.890 4.812 14.402 1.00 87.62 96 LYS A CA 1
ATOM 755 C C . LYS A 1 96 ? -3.445 5.372 15.722 1.00 87.62 96 LYS A C 1
ATOM 757 O O . LYS A 1 96 ? -3.801 4.588 16.598 1.00 87.62 96 LYS A O 1
ATOM 762 N N . LYS A 1 97 ? -3.487 6.701 15.885 1.00 89.12 97 LYS A N 1
ATOM 763 C CA . LYS A 1 97 ? -4.045 7.347 17.082 1.00 89.12 97 LYS A CA 1
ATOM 764 C C . LYS A 1 97 ? -5.568 7.209 17.103 1.00 89.12 97 LYS A C 1
ATOM 766 O O . LYS A 1 97 ? -6.108 6.800 18.124 1.00 89.12 97 LYS A O 1
ATOM 771 N N . ASP A 1 98 ? -6.219 7.416 15.962 1.00 89.31 98 ASP A N 1
ATOM 772 C CA . ASP A 1 98 ? -7.679 7.310 15.827 1.00 89.31 98 ASP A CA 1
ATOM 773 C C . ASP A 1 98 ? -8.167 5.876 16.061 1.00 89.31 98 ASP A C 1
ATOM 775 O O . ASP A 1 98 ? -9.149 5.659 16.768 1.00 89.31 98 ASP A O 1
ATOM 779 N N . ILE A 1 99 ? -7.427 4.879 15.555 1.00 88.69 99 ILE A N 1
ATOM 780 C CA . ILE A 1 99 ? -7.722 3.455 15.797 1.00 88.69 99 ILE A CA 1
ATOM 781 C C . ILE A 1 99 ? -7.682 3.127 17.296 1.00 88.69 99 ILE A C 1
ATOM 783 O O . ILE A 1 99 ? -8.495 2.345 17.769 1.00 88.69 99 ILE A O 1
ATOM 787 N N . LYS A 1 100 ? -6.746 3.712 18.055 1.00 88.38 100 LYS A N 1
ATOM 788 C CA . LYS A 1 100 ? -6.636 3.480 19.506 1.00 88.38 100 LYS A CA 1
ATOM 789 C C . LYS A 1 100 ? -7.708 4.212 20.312 1.00 88.38 100 LYS A C 1
ATOM 791 O O . LYS A 1 100 ? -8.071 3.741 21.383 1.00 88.38 100 LYS A O 1
ATOM 796 N N . ALA A 1 101 ? -8.159 5.366 19.830 1.00 89.56 101 ALA A N 1
ATOM 797 C CA . ALA A 1 101 ? -9.177 6.167 20.498 1.00 89.56 101 ALA A CA 1
ATOM 798 C C . ALA A 1 101 ? -10.595 5.607 20.290 1.00 89.56 101 ALA A C 1
ATOM 800 O O . ALA A 1 101 ? -11.468 5.813 21.131 1.00 89.56 101 ALA A O 1
ATOM 801 N N . ASN A 1 102 ? -10.836 4.894 19.186 1.00 85.75 102 ASN A N 1
ATOM 802 C CA . ASN A 1 102 ? -12.148 4.355 18.847 1.00 85.75 102 ASN A CA 1
ATOM 803 C C . ASN A 1 102 ? -12.349 2.935 19.401 1.00 85.75 102 ASN A C 1
ATOM 805 O O . ASN A 1 102 ? -11.664 1.997 19.007 1.00 85.75 102 ASN A O 1
ATOM 809 N N . THR A 1 103 ? -13.359 2.749 20.253 1.00 83.25 103 THR A N 1
ATOM 810 C CA . THR A 1 103 ? -13.693 1.446 20.858 1.00 83.25 103 THR A CA 1
ATOM 811 C C . THR A 1 103 ? -14.256 0.420 19.870 1.00 83.25 103 THR A C 1
ATOM 813 O O . THR A 1 103 ? -14.307 -0.768 20.184 1.00 83.25 103 THR A O 1
ATOM 816 N N . ASN A 1 104 ? -14.678 0.851 18.677 1.00 88.38 104 ASN A N 1
ATOM 817 C CA . ASN A 1 104 ? -15.213 -0.028 17.638 1.00 88.38 104 ASN A CA 1
ATOM 818 C C . ASN A 1 104 ? -14.147 -0.488 16.630 1.00 88.38 104 ASN A C 1
ATOM 820 O O . ASN A 1 104 ? -14.429 -1.381 15.830 1.00 88.38 104 ASN A O 1
ATOM 824 N N . TRP A 1 105 ? -12.944 0.095 16.644 1.00 91.94 105 TRP A N 1
ATOM 825 C CA . TRP A 1 105 ? -11.864 -0.252 15.720 1.00 91.94 105 TRP A CA 1
ATOM 826 C C . TRP A 1 105 ? -10.714 -0.938 16.438 1.00 91.94 105 TRP A C 1
ATOM 828 O O . TRP A 1 105 ? -10.446 -0.706 17.612 1.00 91.94 105 TRP A O 1
ATOM 838 N N . CYS A 1 106 ? -10.008 -1.790 15.709 1.00 93.06 106 CYS A N 1
ATOM 839 C CA . CYS A 1 106 ? -8.771 -2.378 16.186 1.00 93.06 106 CYS A CA 1
ATOM 840 C C . CYS A 1 106 ? -7.738 -2.437 15.080 1.00 93.06 106 CYS A C 1
ATOM 842 O O . CYS A 1 106 ? -8.052 -2.528 13.894 1.00 93.06 106 CYS A O 1
ATOM 844 N N . MET A 1 107 ? -6.473 -2.372 15.481 1.00 93.81 107 MET A N 1
ATOM 845 C CA . MET A 1 107 ? -5.372 -2.490 14.543 1.00 93.81 107 MET A CA 1
ATOM 846 C C . MET A 1 107 ? -5.354 -3.904 13.964 1.00 93.81 107 MET A C 1
ATOM 848 O O . MET A 1 107 ? -5.408 -4.891 14.696 1.00 93.81 107 MET A O 1
ATOM 852 N N . GLN A 1 108 ? -5.283 -3.991 12.642 1.00 94.81 108 GLN A N 1
ATOM 853 C CA . GLN A 1 108 ? -5.262 -5.259 11.934 1.00 94.81 108 GLN A CA 1
ATOM 854 C C . GLN A 1 108 ? -3.990 -6.058 12.263 1.00 94.81 108 GLN A C 1
ATOM 856 O O . GLN A 1 108 ? -2.914 -5.489 12.461 1.00 94.81 108 GLN A O 1
ATOM 861 N N . SER A 1 109 ? -4.107 -7.388 12.293 1.00 92.88 109 SER A N 1
ATOM 862 C CA . SER A 1 109 ? -2.983 -8.288 12.579 1.00 92.88 109 SER A CA 1
ATOM 863 C C . SER A 1 109 ? -1.886 -8.196 11.513 1.00 92.88 109 SER A C 1
ATOM 865 O O . SER A 1 109 ? -2.175 -8.167 10.314 1.00 92.88 109 SER A O 1
ATOM 867 N N . LEU A 1 110 ? -0.617 -8.226 11.936 1.00 92.69 110 LEU A N 1
ATOM 868 C CA . LEU A 1 110 ? 0.529 -8.302 11.020 1.00 92.69 110 LEU A CA 1
ATOM 869 C C . LEU A 1 110 ? 0.512 -9.590 10.184 1.00 92.69 110 LEU A C 1
ATOM 871 O O . LEU A 1 110 ? 0.895 -9.559 9.019 1.00 92.69 110 LEU A O 1
ATOM 875 N N . TRP A 1 111 ? -0.021 -10.690 10.723 1.00 93.06 111 TRP A N 1
ATOM 876 C CA . TRP A 1 111 ? -0.184 -11.941 9.977 1.00 93.06 111 TRP A CA 1
ATOM 877 C C . TRP A 1 111 ? -1.088 -11.776 8.755 1.00 93.06 111 TRP A C 1
ATOM 879 O O . TRP A 1 111 ? -0.801 -12.339 7.704 1.00 93.06 111 TRP A O 1
ATOM 889 N N . ASN A 1 112 ? -2.121 -10.933 8.847 1.00 92.88 112 ASN A N 1
ATOM 890 C CA . ASN A 1 112 ? -2.971 -10.629 7.697 1.00 92.88 112 ASN A CA 1
ATOM 891 C C . ASN A 1 112 ? -2.216 -9.830 6.626 1.00 92.88 112 ASN A C 1
ATOM 893 O O . ASN A 1 112 ? -2.508 -9.987 5.445 1.00 92.88 112 ASN A O 1
ATOM 897 N N . ILE A 1 113 ? -1.239 -8.998 6.998 1.00 94.44 113 ILE A N 1
ATOM 898 C CA . ILE A 1 113 ? -0.377 -8.329 6.011 1.00 94.44 113 ILE A CA 1
ATOM 899 C C . ILE A 1 113 ? 0.485 -9.363 5.298 1.00 94.44 113 ILE A C 1
ATOM 901 O O . ILE A 1 113 ? 0.573 -9.318 4.082 1.00 94.44 113 ILE A O 1
ATOM 905 N N . ILE A 1 114 ? 1.073 -10.311 6.029 1.00 95.19 114 ILE A N 1
ATOM 906 C CA . ILE A 1 114 ? 1.935 -11.339 5.436 1.00 95.19 114 ILE A CA 1
ATOM 907 C C . ILE A 1 114 ? 1.128 -12.260 4.514 1.00 95.19 114 ILE A C 1
ATOM 909 O O . ILE A 1 114 ? 1.540 -12.483 3.380 1.00 95.19 114 ILE A O 1
ATOM 913 N N . ILE A 1 115 ? -0.030 -12.760 4.958 1.00 95.75 115 ILE A N 1
ATOM 914 C CA . ILE A 1 115 ? -0.864 -13.694 4.183 1.00 95.75 115 ILE A CA 1
ATOM 915 C C . ILE A 1 115 ? -1.399 -13.024 2.916 1.00 95.75 115 ILE A C 1
ATOM 917 O O . ILE A 1 115 ? -1.140 -13.492 1.808 1.00 95.75 115 ILE A O 1
ATOM 921 N N . PHE A 1 116 ? -2.129 -11.913 3.063 1.00 95.00 116 PHE A N 1
ATOM 922 C CA . PHE A 1 116 ? -2.723 -11.239 1.908 1.00 95.00 116 PHE A CA 1
ATOM 923 C C . PHE A 1 116 ? -1.665 -10.532 1.065 1.00 95.00 116 PHE A C 1
ATOM 925 O O . PHE A 1 116 ? -1.762 -10.537 -0.157 1.00 95.00 116 PHE A O 1
ATOM 932 N N . GLY A 1 117 ? -0.627 -9.983 1.693 1.00 94.62 117 GLY A N 1
ATOM 933 C CA . GLY A 1 117 ? 0.526 -9.441 0.990 1.00 94.62 117 GLY A CA 1
ATOM 934 C C . GLY A 1 117 ? 1.161 -10.492 0.090 1.00 94.62 117 GLY A C 1
ATOM 935 O O . GLY A 1 117 ? 1.266 -10.266 -1.106 1.00 94.62 117 GLY A O 1
ATOM 936 N N . SER A 1 118 ? 1.490 -11.673 0.614 1.00 94.88 118 SER A N 1
ATOM 937 C CA . SER A 1 118 ? 2.088 -12.751 -0.189 1.00 94.88 118 SER A CA 1
ATOM 938 C C . SER A 1 118 ? 1.168 -13.211 -1.323 1.00 94.88 118 SER A C 1
ATOM 940 O O . SER A 1 118 ? 1.630 -13.403 -2.448 1.00 94.88 118 SER A O 1
ATOM 942 N N . LEU A 1 119 ? -0.139 -13.324 -1.056 1.00 96.25 119 LEU A N 1
ATOM 943 C CA . LEU A 1 119 ? -1.141 -13.681 -2.063 1.00 96.25 119 LEU A CA 1
ATOM 944 C C . LEU A 1 119 ? -1.136 -12.701 -3.248 1.00 96.25 119 LEU A C 1
ATOM 946 O O . LEU A 1 119 ? -1.103 -13.125 -4.401 1.00 96.25 119 LEU A O 1
ATOM 950 N N . PHE A 1 120 ? -1.145 -11.395 -2.970 1.00 94.62 120 PHE A N 1
ATOM 951 C CA . PHE A 1 120 ? -1.131 -10.362 -4.010 1.00 94.62 120 PHE A CA 1
ATOM 952 C C . PHE A 1 120 ? 0.264 -10.085 -4.578 1.00 94.62 120 PHE A C 1
ATOM 954 O O . PHE A 1 120 ? 0.379 -9.574 -5.693 1.00 94.62 120 PHE A O 1
ATOM 961 N N . TYR A 1 121 ? 1.320 -10.451 -3.854 1.00 95.00 121 TYR A N 1
ATOM 962 C CA . TYR A 1 121 ? 2.691 -10.333 -4.322 1.00 95.00 121 TYR A CA 1
ATOM 963 C C . TYR A 1 121 ? 3.013 -11.364 -5.394 1.00 95.00 121 TYR A C 1
ATOM 965 O O . TYR A 1 121 ? 3.727 -11.024 -6.323 1.00 95.00 121 TYR A O 1
ATOM 973 N N . ALA A 1 122 ? 2.476 -12.586 -5.332 1.00 94.19 122 ALA A N 1
ATOM 974 C CA . ALA A 1 122 ? 2.784 -13.644 -6.300 1.00 94.19 122 ALA A CA 1
ATOM 975 C C . ALA A 1 122 ? 2.724 -13.199 -7.786 1.00 94.19 122 ALA A C 1
ATOM 977 O O . ALA A 1 122 ? 3.732 -13.346 -8.486 1.00 94.19 122 ALA A O 1
ATOM 978 N N . PRO A 1 123 ? 1.623 -12.596 -8.290 1.00 92.69 123 PRO A N 1
ATOM 979 C CA . PRO A 1 123 ? 1.580 -12.097 -9.668 1.00 92.69 123 PRO A CA 1
ATOM 980 C C . PRO A 1 123 ? 2.557 -10.938 -9.926 1.00 92.69 123 PRO A C 1
ATOM 982 O O . PRO A 1 123 ? 3.127 -10.845 -11.013 1.00 92.69 123 PRO A O 1
ATOM 985 N N . TRP A 1 124 ? 2.780 -10.068 -8.938 1.00 92.56 124 TRP A N 1
ATOM 986 C CA . TRP A 1 124 ? 3.711 -8.943 -9.054 1.00 92.56 124 TRP A CA 1
ATOM 987 C C . TRP A 1 124 ? 5.177 -9.392 -9.079 1.00 92.56 124 TRP A C 1
ATOM 989 O O . TRP A 1 124 ? 5.938 -8.966 -9.941 1.00 92.56 124 TRP A O 1
ATOM 999 N N . GLY A 1 125 ? 5.574 -10.289 -8.179 1.00 90.88 125 GLY A N 1
ATOM 1000 C CA . GLY A 1 125 ? 6.913 -10.861 -8.109 1.00 90.88 125 GLY A CA 1
ATOM 1001 C C . GLY A 1 125 ? 7.266 -11.613 -9.388 1.00 90.88 125 GLY A C 1
ATOM 1002 O O . GLY A 1 125 ? 8.341 -11.399 -9.939 1.00 90.88 125 GLY A O 1
ATOM 1003 N N . PHE A 1 126 ? 6.335 -12.406 -9.931 1.00 91.31 126 PHE A N 1
ATOM 1004 C CA . PHE A 1 126 ? 6.534 -13.066 -11.224 1.00 91.31 126 PHE A CA 1
ATOM 1005 C C . PHE A 1 126 ? 6.760 -12.071 -12.369 1.00 91.31 126 PHE A C 1
ATOM 1007 O O . PHE A 1 126 ? 7.619 -12.290 -13.223 1.00 91.31 126 PHE A O 1
ATOM 1014 N N . PHE A 1 127 ? 6.011 -10.966 -12.386 1.00 91.50 127 PHE A N 1
ATOM 1015 C CA . PHE A 1 127 ? 6.220 -9.890 -13.350 1.00 91.50 127 PHE A CA 1
ATOM 1016 C C . PHE A 1 127 ? 7.602 -9.238 -13.185 1.00 91.50 127 PHE A C 1
ATOM 1018 O O . PHE A 1 127 ? 8.335 -9.121 -14.162 1.00 91.50 127 PHE A O 1
ATOM 1025 N N . MET A 1 128 ? 7.982 -8.875 -11.958 1.00 88.44 128 MET A N 1
ATOM 1026 C CA . MET A 1 128 ? 9.258 -8.214 -11.663 1.00 88.44 128 MET A CA 1
ATOM 1027 C C . MET A 1 128 ? 10.469 -9.084 -12.004 1.00 88.44 128 MET A C 1
ATOM 1029 O O . MET A 1 128 ? 11.451 -8.564 -12.528 1.00 88.44 128 MET A O 1
ATOM 1033 N N . LEU A 1 129 ? 10.388 -10.402 -11.783 1.00 87.38 129 LEU A N 1
ATOM 1034 C CA . LEU A 1 129 ? 11.446 -11.337 -12.174 1.00 87.38 129 LEU A CA 1
ATOM 1035 C C . LEU A 1 129 ? 11.755 -11.267 -13.672 1.00 87.38 129 LEU A C 1
ATOM 1037 O O . LEU A 1 129 ? 12.918 -11.350 -14.030 1.00 87.38 129 LEU A O 1
ATOM 1041 N N . ARG A 1 130 ? 10.744 -11.062 -14.527 1.00 85.81 130 ARG A N 1
ATOM 1042 C CA . ARG A 1 130 ? 10.920 -10.934 -15.985 1.00 85.81 130 ARG A CA 1
ATOM 1043 C C . ARG A 1 130 ? 11.402 -9.560 -16.443 1.00 85.81 130 ARG A C 1
ATOM 1045 O O . ARG A 1 130 ? 11.807 -9.423 -17.588 1.00 85.81 130 ARG A O 1
ATOM 1052 N N . VAL A 1 131 ? 11.244 -8.536 -15.607 1.00 83.44 131 VAL A N 1
ATOM 1053 C CA . VAL A 1 131 ? 11.670 -7.162 -15.919 1.00 83.44 131 VAL A CA 1
ATOM 1054 C C . VAL A 1 131 ? 13.122 -6.937 -15.501 1.00 83.44 131 VAL A C 1
ATOM 1056 O O . VAL A 1 131 ? 13.820 -6.160 -16.138 1.00 83.44 131 VAL A O 1
ATOM 1059 N N . ILE A 1 132 ? 13.562 -7.588 -14.420 1.00 77.19 132 ILE A N 1
ATOM 1060 C CA . ILE A 1 132 ? 14.915 -7.427 -13.871 1.00 77.19 132 ILE A CA 1
ATOM 1061 C C . ILE A 1 132 ? 15.911 -8.441 -14.469 1.00 77.19 132 ILE A C 1
ATOM 1063 O O . ILE A 1 132 ? 17.107 -8.154 -14.467 1.00 77.19 132 ILE A O 1
ATOM 1067 N N . SER A 1 133 ? 15.446 -9.604 -14.952 1.00 69.00 133 SER A N 1
ATOM 1068 C CA . SER A 1 133 ? 16.272 -10.615 -15.643 1.00 69.00 133 SER A CA 1
ATOM 1069 C C . SER A 1 133 ? 16.677 -10.181 -17.045 1.00 69.00 133 SER A C 1
ATOM 1071 O O . SER A 1 133 ? 17.858 -10.378 -17.391 1.00 69.00 133 SER A O 1
#

pLDDT: mean 92.48, std 8.67, range [39.06, 98.38]